Protein AF-A0A9D6QHP9-F1 (afdb_monomer_lite)

Sequence (172 aa):
MGVGRNLAYRKELFLDNKGFNSHLGITGGDDDLFVNQHATKKNTVVSIGAEAIVFSKPKTAWGEFLHQKFRHLSVGKRYKFFDKIVLGAFSLSWMLSWFLVLPVVVLNPLIATASLFFIRLMLAIAVIHVGSRKLGDSFEAWKTPLLDFMYAFYYLVTGAKALFVKKVKWKN

Radius of gyration: 18.74 Å; chains: 1; bounding box: 41×38×51 Å

Foldseek 3Di:
DDDPQLDDDDPCLCVVVVHLPVPPPALDCSRVQSCLPRPDPVRDDHDAAPVSDDDDDADPDPVVNLLVLLSVLLCLVNGDPVVNVVVVVVLVVLLCLQPPLVVCCVVPVDVVSVVVSVVVLVVQLVCVCVVQVRRHHDDPSVCRVVVSNVVSVVCVVSVVVSVVDPDRHNPD

Structure (mmCIF, N/CA/C/O backbone):
data_AF-A0A9D6QHP9-F1
#
_entry.id   AF-A0A9D6QHP9-F1
#
loop_
_atom_site.group_PDB
_atom_site.id
_atom_site.type_symbol
_atom_site.label_atom_id
_atom_site.label_alt_id
_atom_site.label_comp_id
_atom_site.label_asym_id
_atom_site.label_entity_id
_atom_site.label_seq_id
_atom_site.pdbx_PDB_ins_code
_atom_site.Cartn_x
_atom_site.Cartn_y
_atom_site.Cartn_z
_atom_site.occupancy
_atom_site.B_iso_or_equiv
_atom_site.auth_seq_id
_atom_site.auth_comp_id
_atom_site.auth_asym_id
_atom_site.auth_atom_id
_atom_site.pdbx_PDB_model_num
ATOM 1 N N . MET A 1 1 ? -2.874 -3.001 8.667 1.00 79.00 1 MET A N 1
ATOM 2 C CA . MET A 1 1 ? -4.079 -2.157 8.640 1.00 79.00 1 MET A CA 1
ATOM 3 C C . MET A 1 1 ? -5.277 -3.036 8.902 1.00 79.00 1 MET A C 1
ATOM 5 O O . MET A 1 1 ? -5.416 -4.053 8.231 1.00 79.00 1 MET A O 1
ATOM 9 N N . GLY A 1 2 ? -6.086 -2.672 9.891 1.00 82.31 2 GLY A N 1
ATOM 10 C CA . GLY A 1 2 ? -7.446 -3.186 10.025 1.00 82.31 2 GLY A CA 1
ATOM 11 C C . GLY A 1 2 ? -8.409 -2.203 9.373 1.00 82.31 2 GLY A C 1
ATOM 12 O O . GLY A 1 2 ? -8.197 -1.000 9.450 1.00 82.31 2 GLY A O 1
ATOM 13 N N . VAL A 1 3 ? -9.436 -2.707 8.703 1.00 84.50 3 VAL A N 1
ATOM 14 C CA . VAL A 1 3 ? -10.571 -1.920 8.219 1.00 84.50 3 VAL A CA 1
ATOM 15 C C . VAL A 1 3 ? -11.792 -2.503 8.913 1.00 84.50 3 VAL A C 1
ATOM 17 O O . VAL A 1 3 ? -11.915 -3.718 8.974 1.00 84.50 3 VAL A O 1
ATOM 20 N N . GLY A 1 4 ? -12.726 -1.702 9.415 1.00 85.06 4 GLY A N 1
ATOM 21 C CA . GLY A 1 4 ? -13.793 -2.170 10.314 1.00 85.06 4 GLY A CA 1
ATOM 22 C C . GLY A 1 4 ? -14.673 -3.306 9.773 1.00 85.06 4 GLY A C 1
ATOM 23 O O . GLY A 1 4 ? -15.416 -3.921 10.523 1.00 85.06 4 GLY A O 1
ATOM 24 N N . ARG A 1 5 ? -14.577 -3.613 8.474 1.00 88.62 5 ARG A N 1
ATOM 25 C CA . ARG A 1 5 ? -15.253 -4.733 7.807 1.00 88.62 5 ARG A CA 1
ATOM 26 C C . ARG A 1 5 ? -14.445 -6.037 7.781 1.00 88.62 5 ARG A C 1
ATOM 28 O O . ARG A 1 5 ? -15.039 -7.078 7.560 1.00 88.62 5 ARG A O 1
ATOM 35 N N . ASN A 1 6 ? -13.122 -5.992 7.944 1.00 89.62 6 ASN A N 1
ATOM 36 C CA . ASN A 1 6 ? -12.215 -7.144 7.849 1.00 89.62 6 ASN A CA 1
ATOM 37 C C . ASN A 1 6 ? -11.413 -7.385 9.142 1.00 89.62 6 ASN A C 1
ATOM 39 O O . ASN A 1 6 ? -10.312 -7.934 9.101 1.00 89.62 6 ASN A O 1
ATOM 43 N N . LEU A 1 7 ? -11.944 -6.943 10.282 1.00 92.81 7 LEU A N 1
ATOM 44 C CA . LEU A 1 7 ? -11.270 -7.003 11.571 1.00 92.81 7 LEU A CA 1
ATOM 45 C C . LEU A 1 7 ? -12.217 -7.535 12.646 1.00 92.81 7 LEU A C 1
ATOM 47 O O . LEU A 1 7 ? -13.358 -7.096 12.756 1.00 92.81 7 LEU A O 1
ATOM 51 N N . ALA A 1 8 ? -11.689 -8.421 13.484 1.00 93.25 8 ALA A N 1
ATOM 52 C CA . ALA A 1 8 ? -12.278 -8.796 14.759 1.00 93.25 8 ALA A CA 1
ATOM 53 C C . ALA A 1 8 ? -11.184 -8.777 15.833 1.00 93.25 8 ALA A C 1
ATOM 55 O O . ALA A 1 8 ? -10.028 -9.106 15.564 1.00 93.25 8 ALA A O 1
ATOM 56 N N . TYR A 1 9 ? -11.546 -8.398 17.054 1.00 94.25 9 TYR A N 1
ATOM 57 C CA . TYR A 1 9 ? -10.661 -8.426 18.215 1.00 94.25 9 TYR A CA 1
ATOM 58 C C . TYR A 1 9 ? -11.440 -8.832 19.464 1.00 94.25 9 TYR A C 1
ATOM 60 O O . TYR A 1 9 ? -12.661 -8.684 19.538 1.00 94.25 9 TYR A O 1
ATOM 68 N N . ARG A 1 10 ? -10.728 -9.365 20.459 1.00 95.62 10 ARG A N 1
ATOM 69 C CA . ARG A 1 10 ? -11.336 -9.770 21.730 1.00 95.62 10 ARG A CA 1
ATOM 70 C C . ARG A 1 10 ? -11.849 -8.541 22.477 1.00 95.62 10 ARG A C 1
ATOM 72 O O . ARG A 1 10 ? -11.182 -7.507 22.509 1.00 95.62 10 ARG A O 1
ATOM 79 N N . LYS A 1 11 ? -13.013 -8.673 23.118 1.00 96.25 11 LYS A N 1
ATOM 80 C CA . LYS A 1 11 ? -13.621 -7.600 23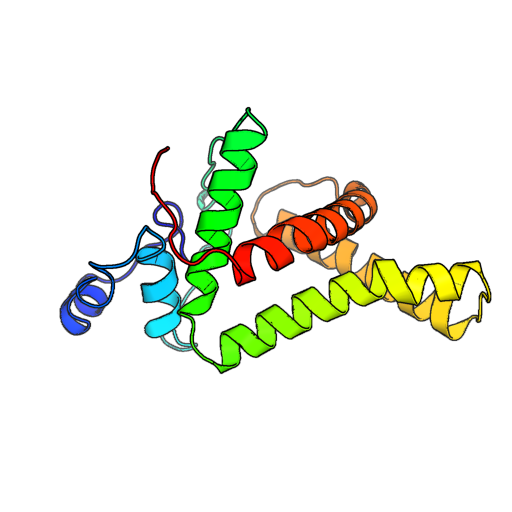.919 1.00 96.25 11 LYS A CA 1
ATOM 81 C C . LYS A 1 11 ? -12.681 -7.112 25.025 1.00 96.25 11 LYS A C 1
ATOM 83 O O . LYS A 1 11 ? -12.572 -5.910 25.222 1.00 96.25 11 LYS A O 1
ATOM 88 N N . GLU A 1 12 ? -11.989 -8.031 25.697 1.00 97.31 12 GLU A N 1
ATOM 89 C CA . GLU A 1 12 ? -10.995 -7.713 26.734 1.00 97.31 12 GLU A CA 1
ATOM 90 C C . GLU A 1 12 ? -9.901 -6.777 26.200 1.00 97.31 12 GLU A C 1
ATOM 92 O O . GLU A 1 12 ? -9.726 -5.690 26.735 1.00 97.31 12 GLU A O 1
ATOM 97 N N . LEU A 1 13 ? -9.298 -7.095 25.044 1.00 95.94 13 LEU A N 1
ATOM 98 C CA . LEU A 1 13 ? -8.272 -6.260 24.414 1.00 95.94 13 LEU A CA 1
ATOM 99 C C . LEU A 1 13 ? -8.788 -4.841 24.143 1.00 95.94 13 LEU A C 1
ATOM 101 O O . LEU A 1 13 ? -8.052 -3.872 24.313 1.00 95.94 13 LEU A O 1
ATOM 105 N N . PHE A 1 14 ? -10.045 -4.704 23.721 1.00 95.81 14 PHE A N 1
ATOM 106 C CA . PHE A 1 14 ? -10.656 -3.398 23.490 1.00 95.81 14 PHE A CA 1
ATOM 107 C C . PHE A 1 14 ? -10.849 -2.612 24.789 1.00 95.81 14 PHE A C 1
ATOM 109 O O . PHE A 1 14 ? -10.500 -1.435 24.849 1.00 95.81 14 PHE A O 1
ATOM 116 N N . LEU A 1 15 ? -11.381 -3.254 25.829 1.00 96.56 15 LEU A N 1
ATOM 117 C CA . LEU A 1 15 ? -11.660 -2.602 27.108 1.00 96.56 15 LEU A CA 1
ATOM 118 C C . LEU A 1 15 ? -10.377 -2.234 27.863 1.00 96.56 15 LEU A C 1
ATOM 120 O O . LEU A 1 15 ? -10.268 -1.103 28.335 1.00 96.56 15 LEU A O 1
ATOM 124 N N . ASP A 1 16 ? -9.386 -3.125 27.889 1.00 96.38 16 ASP A N 1
ATOM 125 C CA . ASP A 1 16 ? -8.097 -2.909 28.558 1.00 96.38 16 ASP A CA 1
ATOM 126 C C . ASP A 1 16 ? -7.336 -1.716 27.963 1.00 96.38 16 ASP A C 1
ATOM 128 O O . ASP A 1 16 ? -6.636 -0.986 28.665 1.00 96.38 16 ASP A O 1
ATOM 132 N N . ASN A 1 17 ? -7.528 -1.465 26.664 1.00 95.81 17 ASN A N 1
ATOM 133 C CA . ASN A 1 17 ? -6.941 -0.330 25.954 1.00 95.81 17 ASN A CA 1
ATOM 134 C C . ASN A 1 17 ? -7.874 0.893 25.882 1.00 95.81 17 ASN A C 1
ATOM 136 O O . ASN A 1 17 ? -7.598 1.836 25.143 1.00 95.81 17 ASN A O 1
ATOM 140 N N . LYS A 1 18 ? -8.953 0.920 26.681 1.00 95.56 18 LYS A N 1
ATOM 141 C CA . LYS A 1 18 ? -9.924 2.030 26.768 1.00 95.56 18 LYS A CA 1
ATOM 142 C C . LYS A 1 18 ? -10.597 2.359 25.426 1.00 95.56 18 LYS A C 1
ATOM 144 O O . LYS A 1 18 ? -10.938 3.513 25.152 1.00 95.56 18 LYS A O 1
ATOM 149 N N . GLY A 1 19 ? -10.798 1.344 24.592 1.00 92.44 19 GLY A N 1
ATOM 150 C CA . GLY A 1 19 ? -11.425 1.445 23.281 1.00 92.44 19 GLY A CA 1
ATOM 151 C C . GLY A 1 19 ? -10.759 2.476 22.368 1.00 92.44 19 GLY A C 1
ATOM 152 O O . GLY A 1 19 ? -9.539 2.558 22.283 1.00 92.44 19 GLY A O 1
ATOM 153 N N . PHE A 1 20 ? -11.568 3.294 21.693 1.00 93.19 20 PHE A N 1
ATOM 154 C CA . PHE A 1 20 ? -11.091 4.330 20.766 1.00 93.19 20 PHE A CA 1
ATOM 155 C C . PHE A 1 20 ? -10.874 5.701 21.417 1.00 93.19 20 PHE A C 1
ATOM 157 O O . PHE A 1 20 ? -10.827 6.713 20.718 1.00 93.19 20 PHE A O 1
ATOM 164 N N . ASN A 1 21 ? -10.746 5.776 22.746 1.00 92.19 21 ASN A N 1
ATOM 165 C CA . ASN A 1 21 ? -10.645 7.056 23.452 1.00 92.19 21 ASN A CA 1
ATOM 166 C C . ASN A 1 21 ? -9.466 7.922 22.949 1.00 92.19 21 ASN A C 1
ATOM 168 O O . ASN A 1 21 ? -9.592 9.132 22.781 1.00 92.19 21 ASN A O 1
ATOM 172 N N . SER A 1 22 ? -8.341 7.293 22.596 1.00 87.44 22 SER A N 1
ATOM 173 C CA . SER A 1 22 ? -7.166 7.949 21.997 1.00 87.44 22 SER A CA 1
ATOM 174 C C . SER A 1 22 ? -7.382 8.453 20.557 1.00 87.44 22 SER A C 1
ATOM 176 O O . SER A 1 22 ? -6.511 9.129 20.001 1.00 87.44 22 SER A O 1
ATOM 178 N N . HIS A 1 23 ? -8.515 8.126 19.929 1.00 89.94 23 HIS A N 1
ATOM 179 C CA . HIS A 1 23 ? -8.812 8.390 18.517 1.00 89.94 23 HIS A CA 1
ATOM 180 C C . HIS A 1 23 ? -10.064 9.249 18.289 1.00 89.94 23 HIS A C 1
ATOM 182 O O . HIS A 1 23 ? -10.336 9.606 17.145 1.00 89.94 23 HIS A O 1
ATOM 188 N N . LEU A 1 24 ? -10.780 9.665 19.344 1.00 86.88 24 LEU A N 1
ATOM 189 C CA . LEU A 1 24 ? -12.032 10.438 19.237 1.00 86.88 24 LEU A CA 1
ATOM 190 C C . LEU A 1 24 ? -11.903 11.740 18.423 1.00 86.88 24 LEU A C 1
ATOM 192 O O . LEU A 1 24 ? -12.856 12.172 17.783 1.00 86.88 24 LEU A O 1
ATOM 196 N N . GLY A 1 25 ? -10.722 12.367 18.422 1.00 85.31 25 GLY A N 1
ATOM 197 C CA . GLY A 1 25 ? -10.448 13.598 17.669 1.00 85.31 25 GLY A CA 1
ATOM 198 C C . GLY A 1 25 ? -10.007 13.392 16.213 1.00 85.31 25 GLY A C 1
ATOM 199 O O . GLY A 1 25 ? -9.597 14.358 15.566 1.00 85.31 25 GLY A O 1
ATOM 200 N N . ILE A 1 26 ? -10.006 12.157 15.700 1.00 85.88 26 ILE A N 1
ATOM 201 C CA . ILE A 1 26 ? -9.481 11.817 14.371 1.00 85.88 26 ILE A CA 1
ATOM 202 C C . ILE A 1 26 ? -10.638 11.576 13.399 1.00 85.88 26 ILE A C 1
ATOM 204 O O . ILE A 1 26 ? -11.612 10.895 13.701 1.00 85.88 26 ILE A O 1
ATOM 208 N N . THR A 1 27 ? -10.524 12.115 12.185 1.00 82.06 27 THR A N 1
ATOM 209 C CA . THR A 1 27 ? -11.522 11.924 11.126 1.00 82.06 27 THR A CA 1
ATOM 210 C C . THR A 1 27 ? -11.323 10.579 10.412 1.00 82.06 27 THR A C 1
ATOM 212 O O . THR A 1 27 ? -10.895 10.519 9.258 1.00 82.06 27 THR A O 1
ATOM 215 N N . GLY A 1 28 ? -11.658 9.497 11.122 1.00 84.69 28 GLY A N 1
ATOM 216 C CA . GLY A 1 28 ? -11.603 8.108 10.655 1.00 84.69 28 GLY A CA 1
ATOM 217 C C . GLY A 1 28 ? -10.234 7.434 10.771 1.00 84.69 28 GLY A C 1
ATOM 218 O O . GLY A 1 28 ? -9.219 8.100 10.964 1.00 84.69 28 GLY A O 1
ATOM 219 N N . GLY A 1 29 ? -10.215 6.108 10.598 1.00 89.12 29 GLY A N 1
ATOM 220 C CA . GLY A 1 29 ? -9.007 5.283 10.740 1.00 89.12 29 GLY A CA 1
ATOM 221 C C . GLY A 1 29 ? -8.701 4.890 12.185 1.00 89.12 29 GLY A C 1
ATOM 222 O O . GLY A 1 29 ? -7.570 4.544 12.502 1.00 89.12 29 GLY A O 1
ATOM 223 N N . ASP A 1 30 ? -9.690 4.996 13.064 1.00 92.81 30 ASP A N 1
ATOM 224 C CA . ASP A 1 30 ? -9.689 4.513 14.441 1.00 92.81 30 ASP A CA 1
ATOM 225 C C . ASP A 1 30 ? -9.449 2.999 14.523 1.00 92.81 30 ASP A C 1
ATOM 227 O O . ASP A 1 30 ? -8.619 2.556 15.311 1.00 92.81 30 ASP A O 1
ATOM 231 N N . ASP A 1 31 ? -10.096 2.228 13.652 1.00 92.69 31 ASP A N 1
ATOM 232 C CA . ASP A 1 31 ? -9.876 0.791 13.456 1.00 92.69 31 ASP A CA 1
ATOM 233 C C . ASP A 1 31 ? -8.416 0.445 13.114 1.00 92.69 31 ASP A C 1
ATOM 235 O O . ASP A 1 31 ? -7.781 -0.409 13.739 1.00 92.69 31 ASP A O 1
ATOM 239 N N . ASP A 1 32 ? -7.868 1.137 12.124 1.00 93.81 32 ASP A N 1
ATOM 240 C CA . ASP A 1 32 ? -6.516 0.946 11.629 1.00 93.81 32 ASP A CA 1
ATOM 241 C C . ASP A 1 32 ? -5.461 1.371 12.656 1.00 93.81 32 ASP A C 1
ATOM 243 O O . ASP A 1 32 ? -4.491 0.646 12.895 1.00 93.81 32 ASP A O 1
ATOM 247 N N . LEU A 1 33 ? -5.669 2.515 13.313 1.00 94.81 33 LEU A N 1
ATOM 248 C CA . LEU A 1 33 ? -4.782 2.999 14.366 1.00 94.81 33 LEU A CA 1
ATOM 249 C C . LEU A 1 33 ? -4.801 2.092 15.591 1.00 94.81 33 LEU A C 1
ATOM 251 O O . LEU A 1 33 ? -3.733 1.812 16.134 1.00 94.81 33 LEU A O 1
ATOM 255 N N . PHE A 1 34 ? -5.964 1.564 15.969 1.00 94.88 34 PHE A N 1
ATOM 256 C CA . PHE A 1 34 ? -6.067 0.606 17.062 1.00 94.88 34 PHE A CA 1
ATOM 257 C C . PHE A 1 34 ? -5.239 -0.655 16.770 1.00 94.88 34 PHE A C 1
ATOM 259 O O . PHE A 1 34 ? -4.436 -1.089 17.600 1.00 94.88 34 PHE A O 1
ATOM 266 N N . VAL A 1 35 ? -5.334 -1.200 15.550 1.00 94.81 35 VAL A N 1
ATOM 267 C CA . VAL A 1 35 ? -4.483 -2.322 15.115 1.00 94.81 35 VAL A CA 1
ATOM 268 C C . VAL A 1 35 ? -3.008 -1.924 15.113 1.00 94.81 35 VAL A C 1
ATOM 270 O O . VAL A 1 35 ? -2.182 -2.657 15.655 1.00 94.81 35 VAL A O 1
ATOM 273 N N . ASN A 1 36 ? -2.655 -0.765 14.552 1.00 95.62 36 ASN A N 1
ATOM 274 C CA . ASN A 1 36 ? -1.273 -0.286 14.530 1.00 95.62 36 ASN A CA 1
ATOM 275 C C . ASN A 1 36 ? -0.673 -0.191 15.943 1.00 95.62 36 ASN A C 1
ATOM 277 O O . ASN A 1 36 ? 0.496 -0.522 16.149 1.00 95.62 36 ASN A O 1
ATOM 281 N N . GLN A 1 37 ? -1.470 0.224 16.927 1.00 95.06 37 GLN A N 1
ATOM 282 C CA . GLN A 1 37 ? -1.036 0.417 18.306 1.00 95.06 37 GLN A CA 1
ATOM 283 C C . GLN A 1 37 ? -0.920 -0.894 19.088 1.00 95.06 37 GLN A C 1
ATOM 285 O O . GLN A 1 37 ? 0.109 -1.101 19.738 1.00 95.06 37 GLN A O 1
ATOM 290 N N . HIS A 1 38 ? -1.896 -1.793 18.969 1.00 95.38 38 HIS A N 1
ATOM 291 C CA . HIS A 1 38 ? -2.049 -2.923 19.895 1.00 95.38 38 HIS A CA 1
ATOM 292 C C . HIS A 1 38 ? -1.733 -4.302 19.295 1.00 95.38 38 HIS A C 1
ATOM 294 O O . HIS A 1 38 ? -1.550 -5.269 20.041 1.00 95.38 38 HIS A O 1
ATOM 300 N N . ALA A 1 39 ? -1.629 -4.424 17.968 1.00 94.56 39 ALA A N 1
ATOM 301 C CA . ALA A 1 39 ? -1.256 -5.684 17.334 1.00 94.56 39 ALA A CA 1
ATOM 302 C C . ALA A 1 39 ? 0.235 -6.002 17.537 1.00 94.56 39 ALA A C 1
ATOM 304 O O . ALA A 1 39 ? 1.119 -5.152 17.418 1.00 94.56 39 ALA A O 1
ATOM 305 N N . THR A 1 40 ? 0.515 -7.268 17.821 1.00 94.88 40 THR A N 1
ATOM 306 C CA . THR A 1 40 ? 1.843 -7.846 18.027 1.00 94.88 40 THR A CA 1
ATOM 307 C C . THR A 1 40 ? 1.926 -9.206 17.339 1.00 94.88 40 THR A C 1
ATOM 309 O O . THR A 1 40 ? 0.914 -9.846 17.053 1.00 94.88 40 THR A O 1
ATOM 312 N N . LYS A 1 41 ? 3.149 -9.718 17.166 1.00 94.50 41 LYS A N 1
ATOM 313 C CA . LYS A 1 41 ? 3.383 -11.066 16.623 1.00 94.50 41 LYS A CA 1
ATOM 314 C C . LYS A 1 41 ? 2.740 -12.192 17.450 1.00 94.50 41 LYS A C 1
ATOM 316 O O . LYS A 1 41 ? 2.561 -13.278 16.921 1.00 94.50 41 LYS A O 1
ATOM 321 N N . LYS A 1 42 ? 2.429 -11.956 18.733 1.00 96.50 42 LYS A N 1
ATOM 322 C CA . LYS A 1 42 ? 1.909 -12.979 19.660 1.00 96.50 42 LYS A CA 1
ATOM 323 C C . LYS A 1 42 ? 0.385 -12.959 19.823 1.00 96.50 42 LYS A C 1
ATOM 325 O O . LYS A 1 42 ? -0.170 -13.940 20.296 1.00 96.50 42 LYS A O 1
ATOM 330 N N . ASN A 1 43 ? -0.286 -11.864 19.465 1.00 96.00 43 ASN A N 1
ATOM 331 C CA . ASN A 1 43 ? -1.734 -11.688 19.667 1.00 96.00 43 ASN A CA 1
ATOM 332 C C . ASN A 1 43 ? -2.512 -11.479 18.357 1.00 96.00 43 ASN A C 1
ATOM 334 O O . ASN A 1 43 ? -3.676 -11.089 18.395 1.00 96.00 43 ASN A O 1
ATOM 338 N N . THR A 1 44 ? -1.873 -11.701 17.207 1.00 95.69 44 THR A N 1
ATOM 339 C CA . THR A 1 44 ? -2.464 -11.468 15.886 1.00 95.69 44 THR A CA 1
ATOM 340 C C . THR A 1 44 ? -2.475 -12.763 15.087 1.00 95.69 44 THR A C 1
ATOM 342 O O . THR A 1 44 ? -1.468 -13.464 15.025 1.00 95.69 44 THR A O 1
ATOM 345 N N . VAL A 1 45 ? -3.602 -13.048 14.441 1.00 94.75 45 VAL A N 1
ATOM 346 C CA . VAL A 1 45 ? -3.773 -14.150 13.489 1.00 94.75 45 VAL A CA 1
ATOM 347 C C . VAL A 1 45 ? -4.506 -13.626 12.257 1.00 94.75 45 VAL A C 1
ATOM 349 O O . VAL A 1 45 ? -5.320 -12.710 12.364 1.00 94.75 45 VAL A O 1
ATOM 352 N N . VAL A 1 46 ? -4.197 -14.177 11.085 1.00 92.44 46 VAL A N 1
ATOM 353 C CA . VAL A 1 46 ? -4.865 -13.826 9.825 1.00 92.44 46 VAL A CA 1
ATOM 354 C C . VAL A 1 46 ? -5.837 -14.943 9.467 1.00 92.44 46 VAL A C 1
ATOM 356 O O . VAL A 1 46 ? -5.439 -16.105 9.422 1.00 92.44 46 VAL A O 1
ATOM 359 N N . SER A 1 47 ? -7.093 -14.588 9.196 1.00 92.62 47 SER A N 1
ATOM 360 C CA . SER A 1 47 ? -8.056 -15.500 8.576 1.00 92.62 47 SER A CA 1
ATOM 361 C C . SER A 1 47 ? -7.885 -15.436 7.060 1.00 92.62 47 SER A C 1
ATOM 363 O O . SER A 1 47 ? -7.961 -14.353 6.479 1.00 92.62 47 SER A O 1
ATOM 365 N N . ILE A 1 48 ? -7.580 -16.571 6.435 1.00 92.88 48 ILE A N 1
ATOM 366 C CA . ILE A 1 48 ? -7.261 -16.686 5.008 1.00 92.88 48 ILE A CA 1
ATOM 367 C C . ILE A 1 48 ? -8.204 -17.719 4.385 1.00 92.88 48 ILE A C 1
ATOM 369 O O . ILE A 1 48 ? -8.440 -18.767 4.980 1.00 92.88 48 ILE A O 1
ATOM 373 N N . GLY A 1 49 ? -8.699 -17.439 3.180 1.00 92.62 49 GLY A N 1
ATOM 374 C CA . GLY A 1 49 ? -9.557 -18.334 2.404 1.00 92.62 49 GLY A CA 1
ATOM 375 C C . GLY A 1 49 ? -10.793 -17.614 1.873 1.00 92.62 49 GLY A C 1
ATOM 376 O O . GLY A 1 49 ? -11.098 -16.503 2.306 1.00 92.62 49 GLY A O 1
ATOM 377 N N . ALA A 1 50 ? -11.513 -18.263 0.954 1.00 92.69 50 ALA A N 1
ATOM 378 C CA . ALA A 1 50 ? -12.656 -17.666 0.259 1.00 92.69 50 ALA A CA 1
ATOM 379 C C . ALA A 1 50 ? -13.744 -17.165 1.229 1.00 92.69 50 ALA A C 1
ATOM 381 O O . ALA A 1 50 ? -14.260 -16.062 1.066 1.00 92.69 50 ALA A O 1
ATOM 382 N N . GLU A 1 51 ? -14.002 -17.919 2.302 1.00 93.25 51 GLU A N 1
ATOM 383 C CA . GLU A 1 51 ? -14.974 -17.567 3.350 1.00 93.25 51 GLU A CA 1
ATOM 384 C C . GLU A 1 51 ? -14.560 -16.353 4.202 1.00 93.25 51 GLU A C 1
ATOM 386 O O . GLU A 1 51 ? -15.381 -15.767 4.904 1.00 93.25 51 GLU A O 1
ATOM 391 N N . ALA A 1 52 ? -13.283 -15.957 4.164 1.00 92.62 52 ALA A N 1
ATOM 392 C CA . ALA A 1 52 ? -12.770 -14.791 4.884 1.00 92.62 52 ALA A CA 1
ATOM 393 C C . ALA A 1 52 ? -12.810 -13.500 4.040 1.00 92.62 52 ALA A C 1
ATOM 395 O O . ALA A 1 52 ? -12.432 -12.431 4.533 1.00 92.62 52 ALA A O 1
ATOM 396 N N . ILE A 1 53 ? -13.232 -13.573 2.771 1.00 91.31 53 ILE A N 1
ATOM 397 C CA . ILE A 1 53 ? -13.249 -12.426 1.860 1.00 91.31 53 ILE A CA 1
ATOM 398 C C . ILE A 1 53 ? -14.411 -11.491 2.199 1.00 91.31 53 ILE A C 1
ATOM 400 O O . ILE A 1 53 ? -15.567 -11.893 2.303 1.00 91.31 53 ILE A O 1
ATOM 404 N N . VAL A 1 54 ? -14.107 -10.194 2.292 1.00 90.88 54 VAL A N 1
ATOM 405 C CA . VAL A 1 54 ? -15.108 -9.144 2.494 1.00 90.88 54 VAL A CA 1
ATOM 406 C C . VAL A 1 54 ? -15.055 -8.144 1.348 1.00 90.88 54 VAL A C 1
ATOM 408 O O . VAL A 1 54 ? -14.064 -7.437 1.155 1.00 90.88 54 VAL A O 1
ATOM 411 N N . PHE A 1 55 ? -16.153 -8.046 0.600 1.00 88.81 55 PHE A N 1
ATOM 412 C CA . PHE A 1 55 ? -16.258 -7.147 -0.545 1.00 8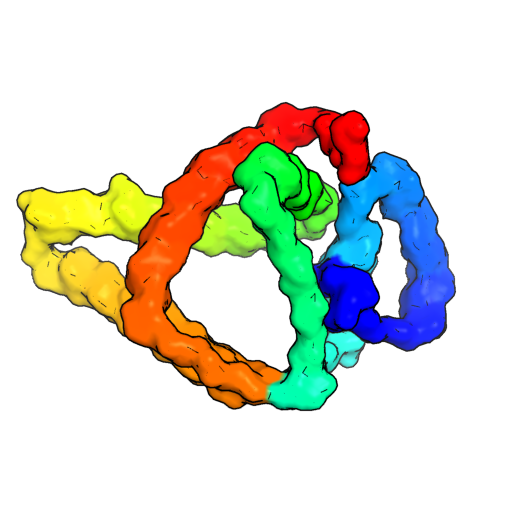8.81 55 PHE A CA 1
ATOM 413 C C . PHE A 1 55 ? -16.665 -5.733 -0.123 1.00 88.81 55 PHE A C 1
ATOM 415 O O . PHE A 1 55 ? -17.516 -5.523 0.742 1.00 88.81 55 PHE A O 1
ATOM 422 N N . SER A 1 56 ? -16.080 -4.729 -0.778 1.00 88.94 56 SER A N 1
ATOM 423 C CA . SER A 1 56 ? -16.466 -3.331 -0.592 1.00 88.94 56 SER A CA 1
ATOM 424 C C . SER A 1 56 ? -16.732 -2.665 -1.934 1.00 88.94 56 SER A C 1
ATOM 426 O O . SER A 1 56 ? -15.989 -2.861 -2.892 1.00 88.94 56 SER A O 1
ATOM 428 N N . LYS A 1 57 ? -17.806 -1.873 -2.006 1.00 90.69 57 LYS A N 1
ATOM 429 C CA . LYS A 1 57 ? -18.150 -1.128 -3.219 1.00 90.69 57 LYS A CA 1
ATOM 430 C C . LYS A 1 57 ? -17.183 0.057 -3.375 1.00 90.69 57 LYS A C 1
ATOM 432 O O . LYS A 1 57 ? -17.103 0.875 -2.450 1.00 90.69 57 LYS A O 1
ATOM 437 N N . PRO A 1 58 ? -16.441 0.163 -4.492 1.00 90.44 58 PRO A N 1
ATOM 438 C CA . PRO A 1 58 ? -15.563 1.298 -4.728 1.00 90.44 58 PRO A CA 1
ATOM 439 C C . PRO A 1 58 ? -16.378 2.564 -5.005 1.00 90.44 58 PRO A C 1
ATOM 441 O O . PRO A 1 58 ? -17.546 2.513 -5.395 1.00 90.44 58 PRO A O 1
ATOM 444 N N . LYS A 1 59 ? -15.745 3.724 -4.822 1.00 92.75 59 LYS A N 1
ATOM 445 C CA . LYS A 1 59 ? -16.300 4.995 -5.289 1.00 92.75 59 LYS A CA 1
ATOM 446 C C . LYS A 1 59 ? -16.266 5.043 -6.814 1.00 92.75 59 LYS A C 1
ATOM 448 O O . LYS A 1 59 ? -15.224 4.780 -7.403 1.00 92.75 59 LYS A O 1
ATOM 453 N N . THR A 1 60 ? -17.398 5.380 -7.427 1.00 94.31 60 THR A N 1
ATOM 454 C CA . THR A 1 60 ? -17.558 5.432 -8.890 1.00 94.31 60 THR A CA 1
ATOM 455 C C . THR A 1 60 ? -17.161 6.784 -9.480 1.00 94.31 60 THR A C 1
ATOM 457 O O . THR A 1 60 ? -16.801 6.859 -10.649 1.00 94.31 60 THR A O 1
ATOM 460 N N . ALA A 1 61 ? -17.174 7.850 -8.674 1.00 95.06 61 ALA A N 1
ATOM 461 C CA . ALA A 1 61 ? -16.728 9.179 -9.075 1.00 95.06 61 ALA A CA 1
ATOM 462 C C . ALA A 1 61 ? -15.278 9.444 -8.639 1.00 95.06 61 ALA A C 1
ATOM 464 O O . ALA A 1 61 ? -14.923 9.253 -7.473 1.00 95.06 61 ALA A O 1
ATOM 465 N N . TRP A 1 62 ? -14.454 9.970 -9.552 1.00 90.38 62 TRP A N 1
ATOM 466 C CA . TRP A 1 62 ? -13.038 10.277 -9.306 1.00 90.38 62 TRP A CA 1
ATOM 467 C C . TRP A 1 62 ? -12.810 11.217 -8.120 1.00 90.38 62 TRP A C 1
ATOM 469 O O . TRP A 1 62 ? -11.922 10.971 -7.305 1.00 90.38 62 TRP A O 1
ATOM 479 N N . GLY A 1 63 ? -13.623 12.270 -7.986 1.00 89.56 63 GLY A N 1
ATOM 480 C CA . GLY A 1 63 ? -13.519 13.210 -6.867 1.00 89.56 63 GLY A CA 1
ATOM 481 C C . GLY A 1 63 ? -13.748 12.534 -5.513 1.00 89.56 63 GLY A C 1
ATOM 482 O O . GLY A 1 63 ? -12.970 12.733 -4.580 1.00 89.56 63 GLY A O 1
ATOM 483 N N . GLU A 1 64 ? -14.762 11.668 -5.421 1.00 90.50 64 GLU A N 1
ATOM 484 C CA . GLU A 1 64 ? -15.044 10.899 -4.207 1.00 90.50 64 GLU A CA 1
ATOM 485 C C . GLU A 1 64 ? -13.968 9.852 -3.920 1.00 90.50 64 GLU A C 1
ATOM 487 O O . GLU A 1 64 ? -13.574 9.675 -2.766 1.00 90.50 64 GLU A O 1
ATOM 492 N N . PHE A 1 65 ? -13.478 9.174 -4.961 1.00 90.38 65 PHE A N 1
ATOM 493 C CA . PHE A 1 65 ? -12.387 8.211 -4.853 1.00 90.38 65 PHE A CA 1
ATOM 494 C C . PHE A 1 65 ? -11.125 8.882 -4.306 1.00 90.38 65 PHE A C 1
ATOM 496 O O . PHE A 1 65 ? -10.590 8.451 -3.286 1.00 90.38 65 PHE A O 1
ATOM 503 N N . LEU A 1 66 ? -10.681 9.980 -4.921 1.00 88.94 66 LEU A N 1
ATOM 504 C CA . LEU A 1 66 ? -9.490 10.706 -4.485 1.00 88.94 66 LEU A CA 1
ATOM 505 C C . LEU A 1 66 ? -9.657 11.267 -3.071 1.00 88.94 66 LEU A C 1
ATOM 507 O O . LEU A 1 66 ? -8.753 11.118 -2.252 1.00 88.94 66 LEU A O 1
ATOM 511 N N . HIS A 1 67 ? -10.817 11.845 -2.745 1.00 87.06 67 HIS A N 1
ATOM 512 C CA . HIS A 1 67 ? -11.108 12.317 -1.390 1.00 87.06 67 HIS A CA 1
ATOM 513 C C . HIS A 1 67 ? -11.020 11.182 -0.358 1.00 87.06 67 HIS A C 1
ATOM 515 O O . HIS A 1 67 ? -10.352 11.324 0.670 1.00 87.06 67 HIS A O 1
ATOM 521 N N . GLN A 1 68 ? -11.624 10.025 -0.652 1.00 88.56 68 GLN A N 1
ATOM 522 C CA . GLN A 1 68 ? -11.528 8.835 0.191 1.00 88.56 68 GLN A CA 1
ATOM 523 C C . GLN A 1 68 ? -10.065 8.408 0.381 1.00 88.56 68 GLN A C 1
ATOM 525 O O . GLN A 1 68 ? -9.645 8.129 1.505 1.00 88.56 68 GLN A O 1
ATOM 530 N N . LYS A 1 69 ? -9.266 8.389 -0.689 1.00 88.81 69 LYS A N 1
ATOM 531 C CA . LYS A 1 69 ? -7.852 8.003 -0.635 1.00 88.81 69 LYS A CA 1
ATOM 532 C C . LYS A 1 69 ? -6.982 8.988 0.142 1.00 88.81 69 LYS A C 1
ATOM 534 O O . LYS A 1 69 ? -6.183 8.542 0.964 1.00 88.81 69 LYS A O 1
ATOM 539 N N . PHE A 1 70 ? -7.170 10.299 -0.028 1.00 87.25 70 PHE A N 1
ATOM 540 C CA . PHE A 1 70 ? -6.471 11.301 0.785 1.00 87.25 70 PHE A CA 1
ATOM 541 C C . PHE A 1 70 ? -6.789 11.125 2.268 1.00 87.25 70 PHE A C 1
ATOM 543 O O . PHE A 1 70 ? -5.882 11.199 3.097 1.00 87.25 70 PHE A O 1
ATOM 550 N N . ARG A 1 71 ? -8.053 10.833 2.606 1.00 85.94 71 ARG A N 1
ATOM 551 C CA . ARG A 1 71 ? -8.444 10.538 3.985 1.00 85.94 71 ARG A CA 1
ATOM 552 C C . ARG A 1 71 ? -7.715 9.318 4.527 1.00 85.94 71 ARG A C 1
ATOM 554 O O . ARG A 1 71 ? -7.076 9.439 5.565 1.00 85.94 71 ARG A O 1
ATOM 561 N N . HIS A 1 72 ? -7.733 8.192 3.816 1.00 87.44 72 HIS A N 1
ATOM 562 C CA . HIS A 1 72 ? -7.022 6.987 4.255 1.00 87.44 72 HIS A CA 1
ATOM 563 C C . HIS A 1 72 ? -5.517 7.223 4.437 1.00 87.44 72 HIS A C 1
ATOM 565 O O . HIS A 1 72 ? -4.967 6.863 5.471 1.00 87.44 72 HIS A O 1
ATOM 571 N N . LEU A 1 73 ? -4.857 7.891 3.486 1.00 88.19 73 LEU A N 1
ATOM 572 C CA . LEU A 1 73 ? -3.422 8.179 3.584 1.00 88.19 73 LEU A CA 1
ATOM 573 C C . LEU A 1 73 ? -3.085 9.141 4.732 1.00 88.19 73 LEU A C 1
ATOM 575 O O . LEU A 1 73 ? -2.029 9.019 5.350 1.00 88.19 73 LEU A O 1
ATOM 579 N N . SER A 1 74 ? -3.976 10.084 5.055 1.00 86.75 74 SER A N 1
ATOM 580 C CA . SER A 1 74 ? -3.750 11.039 6.147 1.00 86.75 74 SER A CA 1
ATOM 581 C C . SER A 1 74 ? -3.649 10.374 7.526 1.00 86.75 74 SER A C 1
ATOM 583 O O . SER A 1 74 ? -2.915 10.874 8.382 1.00 86.75 74 SER A O 1
ATOM 585 N N . VAL A 1 75 ? -4.317 9.229 7.721 1.00 89.31 75 VAL A N 1
ATOM 586 C CA . VAL A 1 75 ? -4.284 8.445 8.969 1.00 89.31 75 VAL A CA 1
ATOM 587 C C . VAL A 1 75 ? -2.869 7.938 9.252 1.00 89.31 75 VAL A C 1
ATOM 589 O O . VAL A 1 75 ? -2.422 7.981 10.397 1.00 89.31 75 VAL A O 1
ATOM 592 N N . GLY A 1 76 ? -2.105 7.588 8.209 1.00 89.00 76 GLY A N 1
ATOM 593 C CA . GLY A 1 76 ? -0.723 7.111 8.333 1.00 89.00 76 GLY A CA 1
ATOM 594 C C . GLY A 1 76 ? 0.220 8.084 9.057 1.00 89.00 76 GLY A C 1
ATOM 595 O O . GLY A 1 76 ? 1.205 7.666 9.668 1.00 89.00 76 GLY A O 1
ATOM 596 N N . LYS A 1 77 ? -0.112 9.385 9.112 1.00 88.50 77 LYS A N 1
ATOM 597 C CA . LYS A 1 77 ? 0.632 10.382 9.907 1.00 88.50 77 LYS A CA 1
ATOM 598 C C . LYS A 1 77 ? 0.644 10.060 11.404 1.00 88.50 77 LYS A C 1
ATOM 600 O O . LYS A 1 77 ? 1.537 10.527 12.114 1.00 88.50 77 LYS A O 1
ATOM 605 N N . ARG A 1 78 ? -0.317 9.269 11.886 1.00 91.31 78 ARG A N 1
ATOM 606 C CA . ARG A 1 78 ? -0.498 8.886 13.294 1.00 91.31 78 ARG A CA 1
ATOM 607 C C . ARG A 1 78 ? 0.059 7.499 13.638 1.00 91.31 78 ARG A C 1
ATOM 609 O O . ARG A 1 78 ? 0.031 7.141 14.808 1.00 91.31 78 ARG A O 1
ATOM 616 N N . TYR A 1 79 ? 0.596 6.753 12.669 1.00 94.56 79 TYR A N 1
ATOM 617 C CA . TYR A 1 79 ? 1.214 5.447 12.931 1.00 94.56 79 TYR A CA 1
ATOM 618 C C . TYR A 1 79 ? 2.430 5.537 13.864 1.00 94.56 79 TYR A C 1
ATOM 620 O O . TYR A 1 79 ? 2.984 6.619 14.102 1.00 94.56 79 TYR A O 1
ATOM 628 N N . LYS A 1 80 ? 2.895 4.387 14.356 1.00 95.75 80 LYS A N 1
ATOM 629 C CA . LYS A 1 80 ? 4.212 4.267 14.996 1.00 95.75 80 LYS A CA 1
ATOM 630 C C . LYS A 1 80 ? 5.320 4.697 14.031 1.00 95.75 80 LYS A C 1
ATOM 632 O O . LYS A 1 80 ? 5.210 4.555 12.815 1.00 95.75 80 LYS A O 1
ATOM 637 N N . PHE A 1 81 ? 6.404 5.235 14.583 1.00 95.50 81 PHE A N 1
ATOM 638 C CA . PHE A 1 81 ? 7.507 5.792 13.796 1.00 95.50 81 PHE A CA 1
ATOM 639 C C . PHE A 1 81 ? 8.134 4.769 12.837 1.00 95.50 81 PHE A C 1
ATOM 641 O O . PHE A 1 81 ? 8.259 5.047 11.646 1.00 95.50 81 PHE A O 1
ATOM 648 N N . PHE A 1 82 ? 8.446 3.567 13.330 1.00 95.75 82 PHE A N 1
ATOM 649 C CA . PHE A 1 82 ? 9.023 2.504 12.504 1.00 95.75 82 PHE A CA 1
ATOM 650 C C . PHE A 1 82 ? 8.095 2.066 11.367 1.00 95.75 82 PHE A C 1
ATOM 652 O O . PHE A 1 82 ? 8.561 1.886 10.245 1.00 95.75 82 PHE A O 1
ATOM 659 N N . ASP A 1 83 ? 6.785 1.988 11.608 1.00 95.12 83 ASP A N 1
ATOM 660 C CA . ASP A 1 83 ? 5.824 1.622 10.563 1.00 95.12 83 ASP A CA 1
ATOM 661 C C . ASP A 1 83 ? 5.771 2.678 9.450 1.00 95.12 83 ASP A C 1
ATOM 663 O O . ASP A 1 83 ? 5.691 2.331 8.272 1.00 95.12 83 ASP A O 1
ATOM 667 N N . LYS A 1 84 ? 5.901 3.971 9.789 1.00 94.12 84 LYS A N 1
ATOM 668 C CA . LYS A 1 84 ? 6.018 5.040 8.780 1.00 94.12 84 LYS A CA 1
ATOM 669 C C . LYS A 1 84 ? 7.272 4.886 7.934 1.00 94.12 84 LYS A C 1
ATOM 671 O O . LYS A 1 84 ? 7.192 5.077 6.724 1.00 94.12 84 LYS A O 1
ATOM 676 N N . ILE A 1 85 ? 8.408 4.551 8.549 1.00 95.31 85 ILE A N 1
ATOM 677 C CA . ILE A 1 85 ? 9.664 4.339 7.818 1.00 95.31 85 ILE A CA 1
ATOM 678 C C . ILE A 1 85 ? 9.513 3.167 6.854 1.00 95.31 85 ILE A C 1
ATOM 680 O O . ILE A 1 85 ? 9.829 3.320 5.679 1.00 95.31 85 ILE A O 1
ATOM 684 N N . VAL A 1 86 ? 8.995 2.026 7.315 1.00 96.00 86 VAL A N 1
ATOM 685 C CA . VAL A 1 86 ? 8.833 0.832 6.473 1.00 96.00 86 VAL A CA 1
ATOM 686 C C . VAL A 1 86 ? 7.898 1.113 5.294 1.00 96.00 86 VAL A C 1
ATOM 688 O O . VAL A 1 86 ? 8.252 0.840 4.148 1.00 96.00 86 VAL A O 1
ATOM 691 N N . LEU A 1 87 ? 6.732 1.714 5.547 1.00 93.00 87 LEU A N 1
ATOM 692 C CA . LEU A 1 87 ? 5.767 2.051 4.494 1.00 93.00 87 LEU A CA 1
ATOM 693 C C . LEU A 1 87 ? 6.302 3.121 3.533 1.00 93.00 87 LEU A C 1
ATOM 695 O O . LEU A 1 87 ? 6.069 3.041 2.324 1.00 93.00 87 LEU A O 1
ATOM 699 N N . GLY A 1 88 ? 7.028 4.110 4.056 1.00 92.31 88 GLY A N 1
ATOM 700 C CA . GLY A 1 88 ? 7.676 5.154 3.268 1.00 92.31 88 GLY A CA 1
ATOM 701 C C . GLY A 1 88 ? 8.776 4.593 2.371 1.00 92.31 88 GLY A C 1
ATOM 702 O O . GLY A 1 88 ? 8.778 4.869 1.176 1.00 92.31 88 GLY A O 1
ATOM 703 N N . ALA A 1 89 ? 9.656 3.748 2.913 1.00 94.94 89 ALA A N 1
ATOM 704 C CA . ALA A 1 89 ? 10.721 3.084 2.166 1.00 94.94 89 ALA A CA 1
ATOM 705 C C . ALA A 1 89 ? 10.163 2.159 1.077 1.00 94.94 89 ALA A C 1
ATOM 707 O O . ALA A 1 89 ? 10.662 2.173 -0.045 1.00 94.94 89 ALA A O 1
ATOM 708 N N . PHE A 1 90 ? 9.097 1.411 1.378 1.00 93.50 90 PHE A N 1
ATOM 709 C CA . PHE A 1 90 ? 8.392 0.591 0.392 1.00 93.50 90 PHE A CA 1
ATOM 710 C C . PHE A 1 90 ? 7.787 1.437 -0.738 1.00 93.50 90 PHE A C 1
ATOM 712 O O . PHE A 1 90 ? 7.970 1.133 -1.913 1.00 93.50 90 PHE A O 1
ATOM 719 N N . SER A 1 91 ? 7.102 2.532 -0.396 1.00 91.88 91 SER A N 1
ATOM 720 C CA . SER A 1 91 ? 6.499 3.424 -1.398 1.00 91.88 91 SER A CA 1
ATOM 721 C C . SER A 1 91 ? 7.570 4.104 -2.258 1.00 91.88 91 SER A C 1
ATOM 723 O O . SER A 1 91 ? 7.421 4.210 -3.473 1.00 91.88 91 SER A O 1
ATOM 725 N N . LEU A 1 92 ? 8.676 4.527 -1.642 1.00 92.19 92 LEU A N 1
ATOM 726 C CA . LEU A 1 92 ? 9.794 5.156 -2.335 1.00 92.19 92 LEU A CA 1
ATOM 727 C C . LEU A 1 92 ? 10.507 4.172 -3.267 1.00 92.19 92 LEU A C 1
ATOM 729 O O . LEU A 1 92 ? 10.741 4.509 -4.423 1.00 92.19 92 LEU A O 1
ATOM 733 N N . SER A 1 93 ? 10.817 2.954 -2.811 1.00 93.31 93 SER A N 1
ATOM 734 C CA . SER A 1 93 ? 11.468 1.940 -3.652 1.00 93.31 93 SER A CA 1
ATOM 735 C C . SER A 1 93 ? 10.595 1.543 -4.846 1.00 93.31 93 SER A C 1
ATOM 737 O O . SER A 1 93 ? 11.103 1.353 -5.954 1.00 93.31 93 SER A O 1
ATOM 739 N N . TRP A 1 94 ? 9.274 1.501 -4.653 1.00 93.31 94 TRP A N 1
ATOM 740 C CA . TRP A 1 94 ? 8.312 1.325 -5.735 1.00 93.31 94 TRP A CA 1
ATOM 741 C C . TRP A 1 94 ? 8.371 2.483 -6.735 1.00 93.31 94 TRP A C 1
ATOM 743 O O . TRP A 1 94 ? 8.485 2.251 -7.934 1.00 93.31 94 TRP A O 1
ATOM 753 N N . MET A 1 95 ? 8.312 3.736 -6.285 1.00 93.00 95 MET A N 1
ATOM 754 C CA . MET A 1 95 ? 8.363 4.886 -7.195 1.00 93.00 95 MET A CA 1
ATOM 755 C C . MET A 1 95 ? 9.692 4.954 -7.958 1.00 93.00 95 MET A C 1
ATOM 757 O O . MET A 1 95 ? 9.695 5.167 -9.170 1.00 93.00 95 MET A O 1
ATOM 761 N N . LEU A 1 96 ? 10.817 4.718 -7.276 1.00 93.44 96 LEU A N 1
ATOM 762 C CA . LEU A 1 96 ? 12.146 4.738 -7.886 1.00 93.44 96 LEU A CA 1
ATOM 763 C C . LEU A 1 96 ? 12.308 3.662 -8.964 1.00 93.44 96 LEU A C 1
ATOM 765 O O . LEU A 1 96 ? 12.953 3.918 -9.977 1.00 93.44 96 LEU A O 1
ATOM 769 N N . SER A 1 97 ? 11.705 2.480 -8.826 1.00 93.94 97 SER A N 1
ATOM 770 C CA . SER A 1 97 ? 11.820 1.480 -9.892 1.00 93.94 97 SER A CA 1
ATOM 771 C C . SER A 1 97 ? 11.199 1.944 -11.207 1.00 93.94 97 SER A C 1
ATOM 773 O O . SER A 1 97 ? 11.756 1.691 -12.269 1.00 93.94 97 SER A O 1
ATOM 775 N N . TRP A 1 98 ? 10.050 2.618 -11.145 1.00 94.94 98 TRP A N 1
ATOM 776 C CA . TRP A 1 98 ? 9.327 3.041 -12.342 1.00 94.94 98 TRP A CA 1
ATOM 777 C C . TRP A 1 98 ? 9.843 4.360 -12.903 1.00 94.94 98 TRP A C 1
ATOM 779 O O . TRP A 1 98 ? 9.945 4.499 -14.115 1.00 94.94 98 TRP A O 1
ATOM 789 N N . PHE A 1 99 ? 10.183 5.318 -12.042 1.00 93.31 99 PHE A N 1
ATOM 790 C CA . PHE A 1 99 ? 10.553 6.667 -12.476 1.00 93.31 99 PHE A CA 1
ATOM 791 C C . PHE A 1 99 ? 12.061 6.911 -12.554 1.00 93.31 99 PHE A C 1
ATOM 793 O O . PHE A 1 99 ? 12.468 7.933 -13.095 1.00 93.31 99 PHE A O 1
ATOM 800 N N . LEU A 1 100 ? 12.890 5.993 -12.045 1.00 93.25 100 LEU A N 1
ATOM 801 C CA . LEU A 1 100 ? 14.348 6.087 -12.139 1.00 93.25 100 LEU A CA 1
ATOM 802 C C . LEU A 1 100 ? 14.957 4.863 -12.831 1.00 93.25 100 LEU A C 1
ATOM 804 O O . LEU A 1 100 ? 15.643 5.014 -13.837 1.00 93.25 100 LEU A O 1
ATOM 808 N N . VAL A 1 101 ? 14.688 3.649 -12.339 1.00 93.38 101 VAL A N 1
ATOM 809 C CA . VAL A 1 101 ? 15.333 2.432 -12.871 1.00 93.38 101 VAL A CA 1
ATOM 810 C C . VAL A 1 101 ? 14.873 2.123 -14.295 1.00 93.38 101 VAL A C 1
ATOM 812 O O . VAL A 1 101 ? 15.717 1.862 -15.146 1.00 93.38 101 VAL A O 1
ATOM 815 N N . LEU A 1 102 ? 13.570 2.188 -14.586 1.00 93.88 102 LEU A N 1
ATOM 816 C CA . LEU A 1 102 ? 13.066 1.929 -15.937 1.00 93.88 102 LEU A CA 1
ATOM 817 C C . LEU A 1 102 ? 13.664 2.890 -16.989 1.00 93.88 102 LEU A C 1
ATOM 819 O O . LEU A 1 102 ? 14.183 2.387 -17.985 1.00 93.88 102 LEU A O 1
ATOM 823 N N . PRO A 1 103 ? 13.686 4.227 -16.795 1.00 94.50 103 PRO A N 1
ATOM 824 C CA . PRO A 1 103 ? 14.389 5.129 -17.709 1.00 94.50 103 PRO A CA 1
ATOM 825 C C . PRO A 1 103 ? 15.862 4.770 -17.919 1.00 94.50 103 PRO A C 1
ATOM 827 O O . PRO A 1 103 ? 16.326 4.772 -19.055 1.00 94.50 103 PRO A O 1
ATOM 830 N N . VAL A 1 104 ? 16.590 4.411 -16.854 1.00 93.81 104 VAL A N 1
ATOM 831 C CA . VAL A 1 104 ? 17.993 3.978 -16.965 1.00 93.81 104 VAL A CA 1
ATOM 832 C C . VAL A 1 104 ? 18.114 2.726 -17.829 1.00 93.81 104 VAL A C 1
ATOM 834 O O . VAL A 1 104 ? 18.962 2.689 -18.712 1.00 93.81 104 VAL A O 1
ATOM 837 N N . VAL A 1 105 ? 17.250 1.729 -17.625 1.00 94.38 105 VAL A N 1
ATOM 838 C CA . VAL A 1 105 ? 17.230 0.501 -18.434 1.00 94.38 105 VAL A CA 1
ATOM 839 C C . VAL A 1 105 ? 16.934 0.802 -19.906 1.00 94.38 105 VAL A C 1
ATOM 841 O O . VAL A 1 105 ? 17.537 0.186 -20.775 1.00 94.38 105 VAL A O 1
ATOM 844 N N . VAL A 1 106 ? 16.043 1.752 -20.204 1.00 94.00 106 VAL A N 1
ATOM 845 C CA . VAL A 1 106 ? 15.696 2.125 -21.587 1.00 94.00 106 VAL A CA 1
ATOM 846 C C . VAL A 1 106 ? 16.825 2.898 -22.273 1.00 94.00 106 VAL A C 1
ATOM 848 O O . VAL A 1 106 ? 17.110 2.652 -23.441 1.00 94.00 106 VAL A O 1
ATOM 851 N N . LEU A 1 107 ? 17.466 3.829 -21.563 1.00 94.94 107 LEU A N 1
ATOM 852 C CA . LEU A 1 107 ? 18.517 4.688 -22.121 1.00 94.94 107 LEU A CA 1
ATOM 853 C C . LEU A 1 107 ? 19.881 3.990 -22.192 1.00 94.94 107 LEU A C 1
ATOM 855 O O . LEU A 1 107 ? 20.688 4.305 -23.063 1.00 94.94 107 LEU A O 1
ATOM 859 N N . ASN A 1 108 ? 20.155 3.068 -21.269 1.00 92.25 108 ASN A N 1
ATOM 860 C CA . ASN A 1 108 ? 21.392 2.300 -21.209 1.00 92.25 108 ASN A CA 1
ATOM 861 C C . ASN A 1 108 ? 21.109 0.902 -20.619 1.00 92.25 108 ASN A C 1
ATOM 863 O O . ASN A 1 108 ? 21.205 0.716 -19.398 1.00 92.25 108 ASN A O 1
ATOM 867 N N . PRO A 1 109 ? 20.740 -0.084 -21.464 1.00 85.06 109 PRO A N 1
ATOM 868 C CA . PRO A 1 109 ? 20.299 -1.408 -21.033 1.00 85.06 109 PRO A CA 1
ATOM 869 C C . PRO A 1 109 ? 21.477 -2.279 -20.583 1.00 85.06 109 PRO A C 1
ATOM 871 O O . PRO A 1 109 ? 21.780 -3.317 -21.173 1.00 85.06 109 PRO A O 1
ATOM 874 N N . LEU A 1 110 ? 22.146 -1.881 -19.502 1.00 93.81 110 LEU A N 1
ATOM 875 C CA . LEU A 1 110 ? 23.094 -2.750 -18.822 1.00 93.81 110 LEU A CA 1
ATOM 876 C C . LEU A 1 110 ? 22.357 -4.022 -18.393 1.00 93.81 110 LEU A C 1
ATOM 878 O O . LEU A 1 110 ? 21.327 -3.965 -17.718 1.00 93.81 110 LEU A O 1
ATOM 882 N N . ILE A 1 111 ? 22.910 -5.183 -18.749 1.00 94.00 111 ILE A N 1
ATOM 883 C CA . ILE A 1 111 ? 22.294 -6.488 -18.466 1.00 94.00 111 ILE A CA 1
ATOM 884 C C . ILE A 1 111 ? 21.928 -6.602 -16.982 1.00 94.00 111 ILE A C 1
ATOM 886 O O . ILE A 1 111 ? 20.847 -7.082 -16.649 1.00 94.00 111 ILE A O 1
ATOM 890 N N . ALA A 1 112 ? 22.782 -6.099 -16.087 1.00 92.88 112 ALA A N 1
ATOM 891 C CA . ALA A 1 112 ? 22.541 -6.114 -14.649 1.00 92.88 112 ALA A CA 1
ATOM 892 C C . ALA A 1 112 ? 21.306 -5.292 -14.226 1.00 92.88 112 ALA A C 1
ATOM 894 O O . ALA A 1 112 ? 20.482 -5.789 -13.457 1.00 92.88 112 ALA A O 1
ATOM 895 N N . THR A 1 113 ? 21.141 -4.061 -14.725 1.00 92.69 113 THR A N 1
ATOM 896 C CA . THR A 1 113 ? 20.006 -3.196 -14.350 1.00 92.69 113 THR A CA 1
ATOM 897 C C . THR A 1 113 ? 18.698 -3.707 -14.949 1.00 92.69 113 THR A C 1
ATOM 899 O O . THR A 1 113 ? 17.683 -3.755 -14.250 1.00 92.69 113 THR A O 1
ATOM 902 N N . ALA A 1 114 ? 18.733 -4.170 -16.202 1.00 94.44 114 ALA A N 1
ATOM 903 C CA . ALA A 1 114 ? 17.588 -4.783 -16.866 1.00 94.44 114 ALA A CA 1
ATOM 904 C C . ALA A 1 114 ? 17.148 -6.073 -16.152 1.00 94.44 114 ALA A C 1
ATOM 906 O O . ALA A 1 114 ? 15.962 -6.254 -15.872 1.00 94.44 114 ALA A O 1
ATOM 907 N N . SER A 1 115 ? 18.106 -6.928 -15.777 1.00 94.75 115 SER A N 1
ATOM 908 C CA . SER A 1 115 ? 17.837 -8.172 -15.044 1.00 94.75 115 SER A CA 1
ATOM 909 C C . SER A 1 115 ? 17.243 -7.896 -13.667 1.00 94.75 115 SER A C 1
ATOM 911 O O . SER A 1 115 ? 16.269 -8.538 -13.284 1.00 94.75 115 SER A O 1
ATOM 913 N N . LEU A 1 116 ? 17.768 -6.910 -12.932 1.00 93.81 116 LEU A N 1
ATOM 914 C CA . LEU A 1 116 ? 17.230 -6.528 -11.626 1.00 93.81 116 LEU A CA 1
ATOM 915 C C . LEU A 1 116 ? 15.777 -6.043 -11.728 1.00 93.81 116 LEU A C 1
ATOM 917 O O . LEU A 1 116 ? 14.927 -6.452 -10.933 1.00 93.81 116 LEU A O 1
ATOM 921 N N . PHE A 1 117 ? 15.477 -5.194 -12.715 1.00 95.19 117 PHE A N 1
ATOM 922 C CA . PHE A 1 117 ? 14.119 -4.702 -12.944 1.00 95.19 117 PHE A CA 1
ATOM 923 C C . PHE A 1 117 ? 13.164 -5.840 -13.330 1.00 95.19 117 PHE A C 1
ATOM 925 O O . PHE A 1 117 ? 12.067 -5.944 -12.777 1.00 95.19 117 PHE A O 1
ATOM 932 N N . PHE A 1 118 ? 13.605 -6.739 -14.213 1.00 95.69 118 PHE A N 1
ATOM 933 C CA . PHE A 1 118 ? 12.841 -7.916 -14.613 1.00 95.69 118 PHE A CA 1
ATOM 934 C C . PHE A 1 118 ? 12.558 -8.856 -13.432 1.00 95.69 118 PHE A C 1
ATOM 936 O O . PHE A 1 118 ? 11.409 -9.245 -13.221 1.00 95.69 118 PHE A O 1
ATOM 943 N N . ILE A 1 119 ? 13.565 -9.162 -12.607 1.00 96.25 119 ILE A N 1
ATOM 944 C CA . ILE A 1 119 ? 13.401 -9.981 -11.396 1.00 96.25 119 ILE A CA 1
ATOM 945 C C . ILE A 1 119 ? 12.377 -9.341 -10.455 1.00 96.25 119 ILE A C 1
ATOM 947 O O . ILE A 1 119 ? 11.480 -10.028 -9.972 1.00 96.25 119 ILE A O 1
ATOM 951 N N . ARG A 1 120 ? 12.447 -8.021 -10.234 1.00 95.31 120 ARG A N 1
ATOM 952 C CA . ARG A 1 120 ? 11.454 -7.297 -9.424 1.00 95.31 120 ARG A CA 1
ATOM 953 C C . ARG A 1 120 ? 10.034 -7.445 -9.982 1.00 95.31 120 ARG A C 1
ATOM 955 O O . ARG A 1 120 ? 9.115 -7.682 -9.201 1.00 95.31 120 ARG A O 1
ATOM 962 N N . LEU A 1 121 ? 9.843 -7.350 -11.301 1.00 96.12 121 LEU A N 1
ATOM 963 C CA . LEU A 1 121 ? 8.531 -7.565 -11.928 1.00 96.12 121 LEU A CA 1
ATOM 964 C C . LEU A 1 121 ? 8.032 -9.004 -11.750 1.00 96.12 121 LEU A C 1
ATOM 966 O O . LEU A 1 121 ? 6.869 -9.206 -11.402 1.00 96.12 121 LEU A O 1
ATOM 970 N N . MET A 1 122 ? 8.903 -10.000 -11.937 1.00 97.56 122 MET A N 1
ATOM 971 C CA . MET A 1 122 ? 8.542 -11.409 -11.749 1.00 97.56 122 MET A CA 1
ATOM 972 C C . MET A 1 122 ? 8.170 -11.708 -10.297 1.00 97.56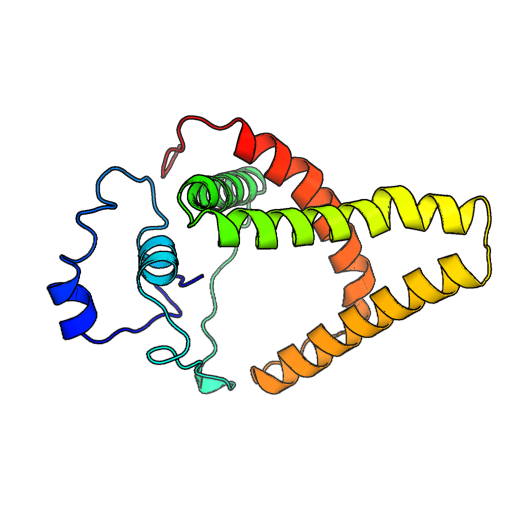 122 MET A C 1
ATOM 974 O O . MET A 1 122 ? 7.175 -12.384 -10.045 1.00 97.56 122 MET A O 1
ATOM 978 N N . LEU A 1 123 ? 8.911 -11.150 -9.337 1.00 96.75 123 LEU A N 1
ATOM 979 C CA . LEU A 1 123 ? 8.583 -11.261 -7.917 1.00 96.75 123 LEU A CA 1
ATOM 980 C C . LEU A 1 123 ? 7.228 -10.619 -7.597 1.00 96.75 123 LEU A C 1
ATOM 982 O O . LEU A 1 123 ? 6.434 -11.224 -6.881 1.00 96.75 123 LEU A O 1
ATOM 986 N N . ALA 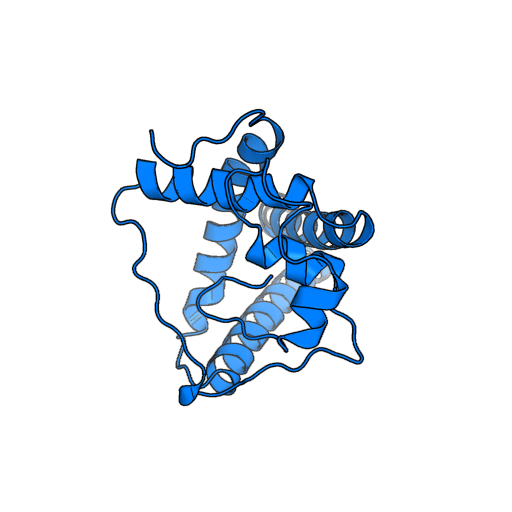A 1 124 ? 6.924 -9.441 -8.153 1.00 96.00 124 ALA A N 1
ATOM 987 C CA . ALA A 1 124 ? 5.625 -8.796 -7.962 1.00 96.00 124 ALA A CA 1
ATOM 988 C C . ALA A 1 124 ? 4.473 -9.661 -8.508 1.00 96.00 124 ALA A C 1
ATOM 990 O O . ALA A 1 124 ? 3.496 -9.906 -7.799 1.00 96.00 124 ALA A O 1
ATOM 991 N N . ILE A 1 125 ? 4.614 -10.193 -9.729 1.00 97.31 125 ILE A N 1
ATOM 992 C CA . ILE A 1 125 ? 3.635 -11.114 -10.330 1.00 97.31 125 ILE A CA 1
ATOM 993 C C . ILE A 1 125 ? 3.469 -12.365 -9.461 1.00 97.31 125 ILE A C 1
ATOM 995 O O . ILE A 1 125 ? 2.339 -12.759 -9.174 1.00 97.31 125 ILE A O 1
ATOM 999 N N . ALA A 1 126 ? 4.569 -12.973 -9.009 1.00 97.19 126 ALA A N 1
ATOM 1000 C CA . ALA A 1 126 ? 4.538 -14.175 -8.183 1.00 97.19 126 ALA A CA 1
ATOM 1001 C C . ALA A 1 126 ? 3.834 -13.930 -6.840 1.00 97.19 126 ALA A C 1
ATOM 1003 O O . ALA A 1 126 ? 2.999 -14.735 -6.431 1.00 97.19 126 ALA A O 1
ATOM 1004 N N . VAL A 1 127 ? 4.111 -12.802 -6.177 1.00 96.12 127 VAL A N 1
ATOM 1005 C CA . VAL A 1 127 ? 3.459 -12.424 -4.914 1.00 96.12 127 VAL A CA 1
ATOM 1006 C C . VAL A 1 127 ? 1.955 -12.239 -5.103 1.00 96.12 127 VAL A C 1
ATOM 1008 O O . VAL A 1 127 ? 1.183 -12.773 -4.309 1.00 96.12 127 VAL A O 1
ATOM 1011 N N . ILE A 1 128 ? 1.519 -11.539 -6.154 1.00 95.81 128 ILE A N 1
ATOM 1012 C CA . ILE A 1 128 ? 0.090 -11.343 -6.440 1.00 95.81 128 ILE A CA 1
ATOM 1013 C C . ILE A 1 128 ? -0.589 -12.665 -6.816 1.00 95.81 128 ILE A C 1
ATOM 1015 O O . ILE A 1 128 ? -1.686 -12.964 -6.338 1.00 95.81 128 ILE A O 1
ATOM 1019 N N . HIS A 1 129 ? 0.071 -13.491 -7.627 1.00 96.00 129 HIS A N 1
ATOM 1020 C CA . HIS A 1 129 ? -0.447 -14.796 -8.016 1.00 96.00 129 HIS A CA 1
ATOM 1021 C C . HIS A 1 129 ? -0.633 -15.708 -6.798 1.00 96.00 129 HIS A C 1
ATOM 1023 O O . HIS A 1 129 ? -1.741 -16.158 -6.524 1.00 96.00 129 HIS A O 1
ATOM 1029 N N . VAL A 1 130 ? 0.421 -15.926 -6.008 1.00 95.75 130 VAL A N 1
ATOM 1030 C CA . VAL A 1 130 ? 0.352 -16.766 -4.803 1.00 95.75 130 VAL A CA 1
ATOM 1031 C C . VAL A 1 130 ? -0.604 -16.165 -3.771 1.00 95.75 130 VAL A C 1
ATOM 1033 O O . VAL A 1 130 ? -1.367 -16.897 -3.143 1.00 95.75 130 VAL A O 1
ATOM 1036 N N . GLY A 1 131 ? -0.585 -14.841 -3.602 1.00 94.88 131 GLY A N 1
ATOM 1037 C CA . GLY A 1 131 ? -1.440 -14.114 -2.668 1.00 94.88 131 GLY A CA 1
ATOM 1038 C C . GLY A 1 131 ? -2.926 -14.287 -2.971 1.00 94.88 131 GLY A C 1
ATOM 1039 O O . GLY A 1 131 ? -3.670 -14.687 -2.081 1.00 94.88 131 GLY A O 1
ATOM 1040 N N . SER A 1 132 ? -3.347 -14.061 -4.220 1.00 94.44 132 SER A N 1
ATOM 1041 C CA . SER A 1 132 ? -4.750 -14.243 -4.631 1.00 94.44 132 SER A CA 1
ATOM 1042 C C . SER A 1 132 ? -5.229 -15.673 -4.381 1.00 94.44 132 SER A C 1
ATOM 1044 O O . SER A 1 132 ? -6.224 -15.873 -3.686 1.00 94.44 132 SER A O 1
ATOM 1046 N N . ARG A 1 133 ? -4.445 -16.672 -4.808 1.00 94.06 133 ARG A N 1
ATOM 1047 C CA . ARG A 1 133 ? -4.772 -18.090 -4.602 1.00 94.06 133 ARG A CA 1
ATOM 1048 C C . ARG A 1 133 ? -4.877 -18.460 -3.127 1.00 94.06 133 ARG A C 1
ATOM 1050 O O . ARG A 1 133 ? -5.805 -19.170 -2.756 1.00 94.06 133 ARG A O 1
ATOM 1057 N N . LYS A 1 134 ? -3.959 -17.974 -2.283 1.00 93.88 134 LYS A N 1
ATOM 1058 C CA . LYS A 1 134 ? -4.024 -18.197 -0.831 1.00 93.88 134 LYS A CA 1
ATOM 1059 C C . LYS A 1 134 ? -5.267 -17.559 -0.224 1.00 93.88 134 LYS A C 1
ATOM 1061 O O . LYS A 1 134 ? -5.923 -18.204 0.578 1.00 93.88 134 LYS A O 1
ATOM 1066 N N . LEU A 1 135 ? -5.611 -16.335 -0.622 1.00 92.12 135 LEU A N 1
ATOM 1067 C CA . LEU A 1 135 ? -6.803 -15.631 -0.141 1.00 92.12 135 LEU A CA 1
ATOM 1068 C C . LEU A 1 135 ? -8.122 -16.275 -0.597 1.00 92.12 135 LEU A C 1
ATOM 1070 O O . LEU A 1 135 ? -9.167 -15.885 -0.093 1.00 92.12 135 LEU A O 1
ATOM 1074 N N . GLY A 1 136 ? -8.086 -17.272 -1.485 1.00 92.00 136 GLY A N 1
ATOM 1075 C CA . GLY A 1 136 ? -9.280 -17.917 -2.029 1.00 92.00 136 GLY A CA 1
ATOM 1076 C C . GLY A 1 136 ? -9.920 -17.140 -3.178 1.00 92.00 136 GLY A C 1
ATOM 1077 O O . GLY A 1 136 ? -11.080 -17.380 -3.489 1.00 92.00 136 GLY A O 1
ATOM 1078 N N . ASP A 1 137 ? -9.169 -16.231 -3.800 1.00 90.56 137 ASP A N 1
ATOM 1079 C CA . ASP A 1 137 ? -9.591 -15.457 -4.965 1.00 90.56 137 ASP A CA 1
ATOM 1080 C C . ASP A 1 137 ? -8.783 -15.866 -6.211 1.00 90.56 137 ASP A C 1
ATOM 1082 O O . ASP A 1 137 ? -7.685 -16.432 -6.132 1.00 90.56 137 ASP A O 1
ATOM 1086 N N . SER A 1 138 ? -9.315 -15.575 -7.393 1.00 88.44 138 SER A N 1
ATOM 1087 C CA . SER A 1 138 ? -8.610 -15.733 -8.662 1.00 88.44 138 SER A CA 1
ATOM 1088 C C . SER A 1 138 ? -8.370 -14.366 -9.284 1.00 88.44 138 SER A C 1
ATOM 1090 O O . SER A 1 138 ? -9.288 -13.750 -9.817 1.00 88.44 138 SER A O 1
ATOM 1092 N N . PHE A 1 139 ? -7.118 -13.913 -9.253 1.00 92.38 139 PHE A N 1
ATOM 1093 C CA . PHE A 1 139 ? -6.706 -12.675 -9.903 1.00 92.38 139 PHE A CA 1
ATOM 1094 C C . PHE A 1 139 ? -5.831 -12.970 -11.121 1.00 92.38 139 PHE A C 1
ATOM 1096 O O . PHE A 1 139 ? -4.903 -13.785 -11.052 1.00 92.38 139 PHE A O 1
ATOM 1103 N N . GLU A 1 140 ? -6.080 -12.293 -12.244 1.00 94.75 140 GLU A N 1
ATOM 1104 C CA . GLU A 1 140 ? -5.279 -12.484 -13.449 1.00 94.75 140 GLU A CA 1
ATOM 1105 C C . GLU A 1 140 ? -3.924 -11.778 -13.314 1.00 94.75 140 GLU A C 1
ATOM 1107 O O . GLU A 1 140 ? -3.739 -10.623 -13.700 1.00 94.75 140 GLU A O 1
ATOM 1112 N N . ALA A 1 141 ? -2.949 -12.499 -12.756 1.00 94.56 141 ALA A N 1
ATOM 1113 C CA . ALA A 1 141 ? -1.644 -11.965 -12.370 1.00 94.56 141 ALA A CA 1
ATOM 1114 C C . ALA A 1 141 ? -0.842 -11.327 -13.522 1.00 94.56 141 ALA A C 1
ATOM 1116 O O . ALA A 1 141 ? 0.033 -10.502 -13.260 1.00 94.56 141 ALA A O 1
ATOM 1117 N N . TRP A 1 142 ? -1.157 -11.628 -14.785 1.00 93.62 142 TRP A N 1
ATOM 1118 C CA . TRP A 1 142 ? -0.559 -10.957 -15.946 1.00 93.62 142 TRP A CA 1
ATOM 1119 C C . TRP A 1 142 ? -0.892 -9.456 -16.013 1.00 93.62 142 TRP A C 1
ATOM 1121 O O . TRP A 1 142 ? -0.137 -8.697 -16.612 1.00 93.62 142 TRP A O 1
ATOM 1131 N N . LYS A 1 143 ? -1.971 -9.001 -15.355 1.00 96.31 143 LYS A N 1
ATOM 1132 C CA . LYS A 1 143 ? -2.324 -7.575 -15.228 1.00 96.31 143 LYS A CA 1
ATOM 1133 C C . LYS A 1 143 ? -1.396 -6.819 -14.265 1.00 96.31 143 LYS A C 1
ATOM 1135 O O . LYS A 1 143 ? -1.408 -5.588 -14.251 1.00 96.31 143 LYS A O 1
ATOM 1140 N N . THR A 1 144 ? -0.597 -7.530 -13.460 1.00 96.06 144 THR A N 1
ATOM 1141 C CA . THR A 1 144 ? 0.225 -6.939 -12.391 1.00 96.06 144 THR A CA 1
ATOM 1142 C C . THR A 1 144 ? 1.179 -5.854 -12.893 1.00 96.06 144 THR A C 1
ATOM 1144 O O . THR A 1 144 ? 1.162 -4.799 -12.280 1.00 96.06 144 THR A O 1
ATOM 1147 N N . PRO A 1 145 ? 1.949 -5.999 -13.994 1.00 95.19 145 PRO A N 1
ATOM 1148 C CA . PRO A 1 145 ? 2.873 -4.943 -14.429 1.00 95.19 145 PRO A CA 1
ATOM 1149 C C . PRO A 1 145 ? 2.180 -3.610 -14.737 1.00 95.19 145 PRO A C 1
ATOM 1151 O O . PRO A 1 145 ? 2.658 -2.557 -14.321 1.00 95.19 145 PRO A O 1
ATOM 1154 N N . LEU A 1 146 ? 1.025 -3.654 -15.412 1.00 95.81 146 LEU A N 1
ATOM 1155 C CA . LEU A 1 146 ? 0.243 -2.456 -15.723 1.00 95.81 146 LEU A CA 1
ATOM 1156 C C . LEU A 1 146 ? -0.290 -1.800 -14.444 1.00 95.81 146 LEU A C 1
ATOM 1158 O O . LEU A 1 146 ? -0.153 -0.592 -14.263 1.00 95.81 146 LEU A O 1
ATOM 1162 N N . LEU A 1 147 ? -0.869 -2.594 -13.541 1.00 95.62 147 LEU A N 1
ATOM 1163 C CA . LEU A 1 147 ? -1.390 -2.087 -12.272 1.00 95.62 147 LEU A CA 1
ATOM 1164 C C . LEU A 1 147 ? -0.274 -1.580 -11.354 1.00 95.62 147 LEU A C 1
ATOM 1166 O O . LEU A 1 147 ? -0.472 -0.582 -10.666 1.00 95.62 147 LEU A O 1
ATOM 1170 N N . ASP A 1 148 ? 0.894 -2.222 -11.376 1.00 95.06 148 ASP A N 1
ATOM 1171 C CA . ASP A 1 148 ? 2.068 -1.837 -10.594 1.00 95.06 148 ASP A CA 1
ATOM 1172 C C . ASP A 1 148 ? 2.578 -0.455 -11.026 1.00 95.06 148 ASP A C 1
ATOM 1174 O O . ASP A 1 148 ? 2.838 0.416 -10.190 1.00 95.06 148 ASP A O 1
ATOM 1178 N N . PHE A 1 149 ? 2.619 -0.212 -12.340 1.00 94.81 149 PHE A N 1
ATOM 1179 C CA . PHE A 1 149 ? 2.938 1.093 -12.916 1.00 94.81 149 PHE A CA 1
ATOM 1180 C C . PHE A 1 149 ? 1.877 2.154 -12.594 1.00 94.81 149 PHE A C 1
ATOM 1182 O O . PHE A 1 149 ? 2.202 3.236 -12.096 1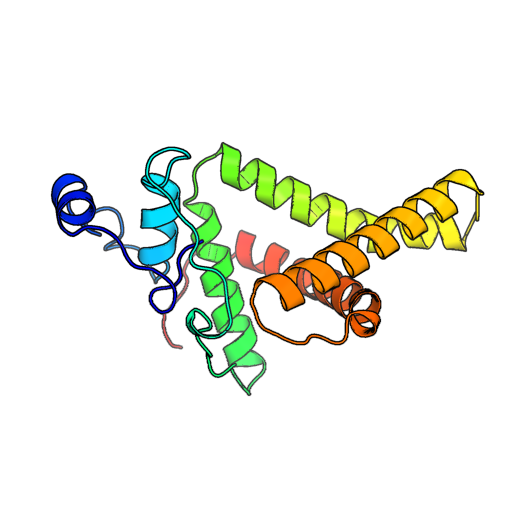.00 94.81 149 PHE A O 1
ATOM 1189 N N . MET A 1 150 ? 0.593 1.847 -12.819 1.00 94.19 150 MET A N 1
ATOM 1190 C CA . MET A 1 150 ? -0.509 2.769 -12.510 1.00 94.19 150 MET A CA 1
ATOM 1191 C C . MET A 1 150 ? -0.523 3.160 -11.029 1.00 94.19 150 MET A C 1
ATOM 1193 O O . MET A 1 150 ? -0.786 4.316 -10.688 1.00 94.19 150 MET A O 1
ATOM 1197 N N . TYR A 1 151 ? -0.212 2.214 -10.140 1.00 91.44 151 TYR A N 1
ATOM 1198 C CA . TYR A 1 151 ? -0.139 2.463 -8.707 1.00 91.44 151 TYR A CA 1
ATOM 1199 C C . TYR A 1 151 ? 1.013 3.403 -8.334 1.00 91.44 151 TYR A C 1
ATOM 1201 O O . TYR A 1 151 ? 0.824 4.259 -7.469 1.00 91.44 151 TYR A O 1
ATOM 1209 N N . ALA A 1 152 ? 2.162 3.320 -9.017 1.00 92.62 152 ALA A N 1
ATOM 1210 C CA . ALA A 1 152 ? 3.277 4.251 -8.822 1.00 92.62 152 ALA A CA 1
ATOM 1211 C C . ALA A 1 152 ? 2.871 5.699 -9.149 1.00 92.62 152 ALA A C 1
ATOM 1213 O O . ALA A 1 152 ? 3.144 6.614 -8.369 1.00 92.62 152 ALA A O 1
ATOM 1214 N N . PHE A 1 153 ? 2.153 5.907 -10.258 1.00 89.06 153 PHE A N 1
ATOM 1215 C CA . PHE A 1 153 ? 1.617 7.223 -10.620 1.00 89.06 153 PHE A CA 1
ATOM 1216 C C . PHE A 1 153 ? 0.557 7.706 -9.618 1.00 89.06 153 PHE A C 1
ATOM 1218 O O . PHE A 1 153 ? 0.572 8.852 -9.166 1.00 89.06 153 PHE A O 1
ATOM 1225 N N . TYR A 1 154 ? -0.340 6.812 -9.204 1.00 88.38 154 TYR A N 1
ATOM 1226 C CA . TYR A 1 154 ? -1.340 7.109 -8.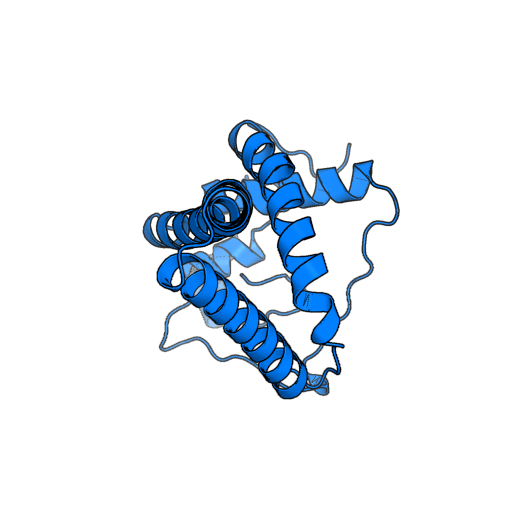185 1.00 88.38 154 TYR A CA 1
ATOM 1227 C C . TYR A 1 154 ? -0.706 7.526 -6.843 1.00 88.38 154 TYR A C 1
ATOM 1229 O O . TYR A 1 154 ? -1.181 8.485 -6.228 1.00 88.38 154 TYR A O 1
ATOM 1237 N N . TYR A 1 155 ? 0.373 6.873 -6.393 1.00 85.81 155 TYR A N 1
ATOM 1238 C CA . TYR A 1 155 ? 1.087 7.246 -5.164 1.00 85.81 155 TYR A CA 1
ATOM 1239 C C . TYR A 1 155 ? 1.863 8.557 -5.302 1.00 85.81 155 TYR A C 1
ATOM 1241 O O . TYR A 1 155 ? 1.890 9.333 -4.346 1.00 85.81 155 TYR A O 1
ATOM 1249 N N . LEU A 1 156 ? 2.412 8.851 -6.485 1.00 84.12 156 LEU A N 1
ATOM 1250 C CA . LEU A 1 156 ? 3.028 10.147 -6.772 1.00 84.12 156 LEU A CA 1
ATOM 1251 C C . LEU A 1 156 ? 2.028 11.293 -6.543 1.00 84.12 156 LEU A C 1
ATOM 1253 O O . LEU A 1 156 ? 2.343 12.264 -5.859 1.00 84.12 156 LEU A O 1
ATOM 1257 N N . VAL A 1 157 ? 0.797 11.155 -7.045 1.00 83.38 157 VAL A N 1
ATOM 1258 C CA . VAL A 1 157 ? -0.248 12.184 -6.904 1.00 83.38 157 VAL A CA 1
ATOM 1259 C C . VAL A 1 157 ? -0.821 12.213 -5.486 1.00 83.38 157 VAL A C 1
ATOM 1261 O O . VAL A 1 157 ? -0.942 13.273 -4.863 1.00 83.38 157 VAL A O 1
ATOM 1264 N N . THR A 1 158 ? -1.210 11.050 -4.958 1.00 83.62 158 THR A N 1
ATOM 1265 C CA . THR A 1 158 ? -1.960 10.980 -3.700 1.00 83.62 158 THR A CA 1
ATOM 1266 C C . THR A 1 158 ? -1.109 11.032 -2.450 1.00 83.62 158 THR A C 1
ATOM 1268 O O . THR A 1 158 ? -1.511 11.694 -1.491 1.00 83.62 158 THR A O 1
ATOM 1271 N N . GLY A 1 159 ? 0.074 10.422 -2.469 1.00 79.69 159 GLY A N 1
ATOM 1272 C CA . GLY A 1 159 ? 1.042 10.489 -1.381 1.00 79.69 159 GLY A CA 1
ATOM 1273 C C . GLY A 1 159 ? 1.535 11.916 -1.167 1.00 79.69 159 GLY A C 1
ATOM 1274 O O . GLY A 1 159 ? 1.449 12.423 -0.048 1.00 79.69 159 GLY A O 1
ATOM 1275 N N . ALA A 1 160 ? 1.939 12.602 -2.244 1.00 77.81 160 ALA A N 1
ATOM 1276 C CA . ALA A 1 160 ? 2.373 13.997 -2.178 1.00 77.81 160 ALA A CA 1
ATOM 1277 C C . ALA A 1 160 ? 1.282 14.889 -1.577 1.00 77.81 160 ALA A C 1
ATOM 1279 O O . ALA A 1 160 ? 1.516 15.567 -0.578 1.00 77.81 160 ALA A O 1
ATOM 1280 N N . LYS A 1 161 ? 0.051 14.834 -2.106 1.00 79.69 161 LYS A N 1
ATOM 1281 C CA . LYS A 1 161 ? -1.048 15.654 -1.579 1.00 79.69 161 LYS A CA 1
ATOM 1282 C C . LYS A 1 161 ? -1.370 15.314 -0.124 1.00 79.69 161 LYS A C 1
ATOM 1284 O O . LYS A 1 161 ? -1.537 16.226 0.684 1.00 79.69 161 LYS A O 1
ATOM 1289 N N . ALA A 1 162 ? -1.432 14.029 0.233 1.00 77.62 162 ALA A N 1
ATOM 1290 C CA . ALA A 1 162 ? -1.767 13.590 1.586 1.00 77.62 162 ALA A CA 1
ATOM 1291 C C . ALA A 1 162 ? -0.788 14.126 2.642 1.00 77.62 162 ALA A C 1
ATOM 1293 O O . ALA A 1 162 ? -1.230 14.476 3.740 1.00 77.62 162 ALA A O 1
ATOM 1294 N N . LEU A 1 163 ? 0.504 14.276 2.321 1.00 74.25 163 LEU A N 1
ATOM 1295 C CA . LEU A 1 163 ? 1.489 14.896 3.217 1.00 74.25 163 LEU A CA 1
ATOM 1296 C C . LEU A 1 163 ? 1.106 16.339 3.584 1.00 74.25 163 LEU A C 1
ATOM 1298 O O . LEU A 1 163 ? 1.184 16.707 4.758 1.00 74.25 163 LEU A O 1
ATOM 1302 N N . PHE A 1 164 ? 0.567 17.109 2.637 1.00 76.25 164 PHE A N 1
ATOM 1303 C CA . PHE A 1 164 ? 0.201 18.516 2.839 1.00 76.25 164 PHE A CA 1
ATOM 1304 C C . PHE A 1 164 ? -1.218 18.743 3.385 1.00 76.25 164 PHE A C 1
ATOM 1306 O O . PHE A 1 164 ? -1.508 19.827 3.895 1.00 76.25 164 PHE A O 1
ATOM 1313 N N . VAL A 1 165 ? -2.115 17.747 3.350 1.00 74.56 165 VAL A N 1
ATOM 1314 C CA . VAL A 1 165 ? -3.468 17.908 3.918 1.00 74.56 165 VAL A CA 1
ATOM 1315 C C . VAL A 1 165 ? -3.409 18.010 5.450 1.00 74.56 165 VAL A C 1
ATOM 1317 O O . VAL A 1 165 ? -3.055 17.046 6.134 1.00 74.56 165 VAL A O 1
ATOM 1320 N N . LYS A 1 166 ? -3.768 19.183 5.996 1.00 65.69 166 LYS A N 1
ATOM 1321 C CA . LYS A 1 166 ? -3.785 19.464 7.448 1.00 65.69 166 LYS A CA 1
ATOM 1322 C C . LYS A 1 166 ? -5.087 19.049 8.143 1.00 65.69 166 LYS A C 1
ATOM 1324 O O . LYS A 1 166 ? -5.045 18.599 9.282 1.00 65.69 166 LYS A O 1
ATOM 1329 N N . LYS A 1 167 ? -6.233 19.206 7.473 1.00 66.62 167 LYS A N 1
ATOM 1330 C CA . LYS A 1 167 ? -7.559 18.824 7.982 1.00 66.62 167 LYS A CA 1
ATOM 1331 C C . LYS A 1 167 ? -8.288 18.010 6.924 1.00 66.62 167 LYS A C 1
ATOM 1333 O O . LYS A 1 167 ? -8.428 18.463 5.792 1.00 66.62 167 LYS A O 1
ATOM 1338 N N . VAL A 1 168 ? -8.749 16.826 7.302 1.00 70.12 168 VAL A N 1
ATOM 1339 C CA . VAL A 1 168 ? -9.585 15.977 6.455 1.00 70.12 168 VAL A CA 1
ATOM 1340 C C . VAL A 1 168 ? -11.006 16.030 6.994 1.00 70.12 168 VAL A C 1
ATOM 1342 O O . VAL A 1 168 ? -11.201 15.877 8.193 1.00 70.12 168 VAL A O 1
ATOM 1345 N N . LYS A 1 169 ? -11.991 16.273 6.127 1.00 72.69 169 LYS A N 1
ATOM 1346 C CA . LYS A 1 169 ? -13.416 16.167 6.469 1.00 72.69 169 LYS A CA 1
ATOM 1347 C C . LYS A 1 169 ? -13.936 14.781 6.074 1.00 72.69 169 LYS A C 1
ATOM 1349 O O . LYS A 1 169 ? -13.399 14.171 5.155 1.00 72.69 169 LYS A O 1
ATOM 1354 N N . TRP A 1 170 ? -14.950 14.269 6.774 1.00 67.12 170 TRP A N 1
ATOM 1355 C CA . TRP A 1 170 ? -15.529 12.946 6.483 1.00 67.12 170 TRP A CA 1
ATOM 1356 C C . TRP A 1 170 ? -16.435 12.951 5.242 1.00 67.12 170 TRP A C 1
ATOM 1358 O O . TRP A 1 170 ? -16.432 12.002 4.458 1.00 67.12 170 TRP A O 1
ATOM 1368 N N . LYS A 1 171 ? -17.190 14.035 5.064 1.00 62.16 171 LYS A N 1
ATOM 1369 C CA . LYS A 1 171 ? -17.935 14.387 3.854 1.00 62.16 171 LYS A CA 1
ATOM 1370 C C . LYS A 1 171 ? -17.595 15.837 3.500 1.00 62.16 171 LYS A C 1
ATOM 1372 O O . LYS A 1 171 ? -17.202 16.597 4.392 1.00 62.16 171 LYS A O 1
ATOM 1377 N N . ASN A 1 172 ? -17.693 16.174 2.214 1.00 54.28 172 ASN A N 1
ATOM 1378 C CA . ASN A 1 172 ? -17.686 17.570 1.776 1.00 54.28 172 ASN A CA 1
ATOM 1379 C C . ASN A 1 172 ? -18.914 18.294 2.323 1.00 54.28 172 ASN A C 1
ATOM 1381 O O . ASN A 1 172 ? -19.984 17.645 2.359 1.00 54.28 172 ASN A O 1
#

Secondary structure (DSSP, 8-state):
---TTS----HHHHHHTTTTGGGTTSSS-HHHHHHHHH--TTT-----SGGG----PPPSSHHHHHHHHHHHHHHGGGS-HHHHHHHHHHHHHHHHIIIIIHHHHHHS--HHHHHHHHHHHHHHHHHHHHHHHHHT----GGGHHHHHHHHHHHHHHHHHHHHH-----S--

pLDDT: mean 90.72, std 7.06, range [54.28, 97.56]